Protein AF-A0A538CZI0-F1 (afdb_monomer)

Radius of gyration: 19.9 Å; Cα contacts (8 Å, |Δi|>4): 29; chains: 1; bounding box: 44×51×44 Å

pLDDT: mean 82.72, std 16.65, range [38.47, 98.0]

Solvent-accessible surface area (backbone atoms only — not comparable to full-atom values): 5847 Å² total; per-residue (Å²): 142,83,87,80,78,79,76,80,78,80,74,79,89,66,86,72,78,68,54,66,66,64,50,50,54,50,51,50,52,53,53,48,55,49,48,56,56,60,70,69,53,51,77,68,60,37,62,36,77,32,93,74,63,91,31,26,39,48,54,51,51,51,55,54,48,59,61,72,67,64,42,72,68,60,49,52,54,46,33,58,76,46,73,68,37,62,68,68,40,49,71,72,71,108

Sequence (94 aa):
MYRRRIGRRRGTGEGRVMDDTKTWELIHKERAAMADTLASLTSNQWAEPSLCGTWSVQVAAAHIVRGAEQTKARFMKRMAANGFRFNKMMDRDA

Secondary structure (DSSP, 8-state):
-------------------HHHHHHHHHHHHHHHHHHHHT--HHHHHSBPSSSS-BHHHHHHHHHHHHT--HHHHHHHHHHTTT-HHHHHHHH-

Structure (mmCIF, N/CA/C/O backbone):
data_AF-A0A538CZI0-F1
#
_entry.id   AF-A0A538CZI0-F1
#
loop_
_atom_site.group_PDB
_atom_site.id
_atom_site.type_symbol
_atom_site.label_atom_id
_atom_site.label_alt_id
_atom_site.label_comp_id
_atom_site.label_asym_id
_atom_site.label_entity_id
_atom_site.label_seq_id
_atom_site.pdbx_PDB_ins_code
_atom_site.Cartn_x
_at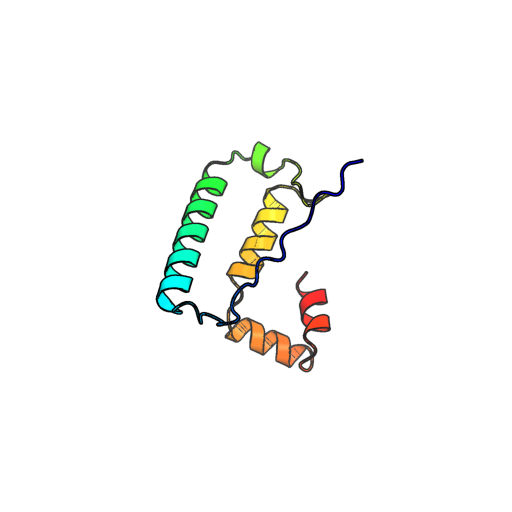om_site.Cartn_y
_atom_site.Cartn_z
_atom_site.occupancy
_atom_site.B_iso_or_equiv
_atom_site.auth_seq_id
_atom_site.auth_comp_id
_atom_site.auth_asym_id
_atom_site.auth_atom_id
_atom_site.pdbx_PDB_model_num
ATOM 1 N N . MET A 1 1 ? -30.898 29.683 -26.076 1.00 48.50 1 MET A N 1
ATOM 2 C CA . MET A 1 1 ? -29.564 29.921 -26.673 1.00 48.50 1 MET A CA 1
ATOM 3 C C . MET A 1 1 ? -28.482 29.737 -25.611 1.00 48.50 1 MET A C 1
ATOM 5 O O . MET A 1 1 ? -28.323 30.625 -24.793 1.00 48.50 1 MET A O 1
ATOM 9 N N . TYR A 1 2 ? -27.752 28.614 -25.591 1.00 38.47 2 TYR A N 1
ATOM 10 C CA . TYR A 1 2 ? -26.424 28.552 -24.952 1.00 38.47 2 TYR A CA 1
ATOM 11 C C . TYR A 1 2 ? -25.631 27.342 -25.481 1.00 38.47 2 TYR A C 1
ATOM 13 O O . TYR A 1 2 ? -25.580 26.277 -24.871 1.00 38.47 2 TYR A O 1
ATOM 21 N N . ARG A 1 3 ? -25.036 27.476 -26.674 1.00 47.25 3 ARG A N 1
ATOM 22 C CA . ARG A 1 3 ? -24.060 26.502 -27.194 1.00 47.25 3 ARG A CA 1
ATOM 23 C C . ARG A 1 3 ? -22.709 26.795 -26.542 1.00 47.25 3 ARG A C 1
ATOM 25 O O . ARG A 1 3 ? -21.976 27.669 -26.996 1.00 47.25 3 ARG A O 1
ATOM 32 N N . ARG A 1 4 ? -22.374 26.065 -25.477 1.00 51.56 4 ARG A N 1
ATOM 33 C CA . ARG A 1 4 ? -21.038 26.104 -24.871 1.00 51.56 4 ARG A CA 1
ATOM 34 C C . ARG A 1 4 ? -20.085 25.312 -25.779 1.00 51.56 4 ARG A C 1
ATOM 36 O O . ARG A 1 4 ? -20.159 24.092 -25.870 1.00 51.56 4 ARG A O 1
ATOM 43 N N . ARG A 1 5 ? -19.248 26.032 -26.526 1.00 57.22 5 ARG A N 1
ATOM 44 C CA . ARG A 1 5 ? -18.235 25.491 -27.443 1.00 57.22 5 ARG A CA 1
ATOM 45 C C . ARG A 1 5 ? -17.150 24.790 -26.619 1.00 57.22 5 ARG A C 1
ATOM 47 O O . ARG A 1 5 ? -16.340 25.458 -25.986 1.00 57.22 5 ARG A O 1
ATOM 54 N N . ILE A 1 6 ? -17.146 23.456 -26.606 1.00 59.72 6 ILE A N 1
ATOM 55 C CA . ILE A 1 6 ? -16.060 22.662 -26.017 1.00 59.72 6 ILE A CA 1
ATOM 56 C C . ILE A 1 6 ? -14.815 22.888 -26.880 1.00 59.72 6 ILE A C 1
ATOM 58 O O . ILE A 1 6 ? -14.716 22.400 -28.006 1.00 59.72 6 ILE A O 1
ATOM 62 N N . GLY A 1 7 ? -13.884 23.692 -26.368 1.00 43.88 7 GLY A N 1
ATOM 63 C CA . GLY A 1 7 ? -12.565 23.878 -26.955 1.00 43.88 7 GLY A CA 1
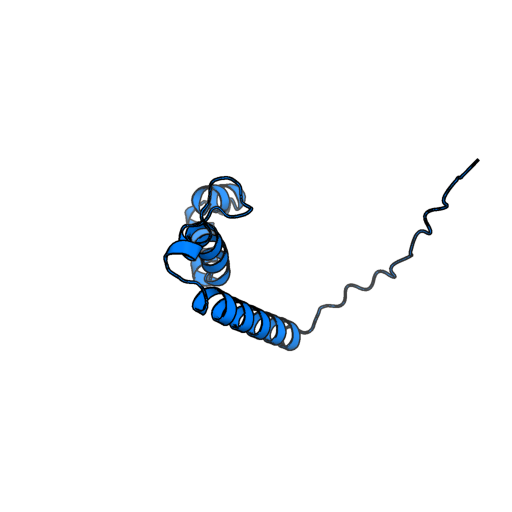ATOM 64 C C . GLY A 1 7 ? -11.803 22.559 -26.910 1.00 43.88 7 GLY A C 1
ATOM 65 O O . GLY A 1 7 ? -11.393 22.100 -25.847 1.00 43.88 7 GLY A O 1
ATOM 66 N N . ARG A 1 8 ? -11.623 21.946 -28.080 1.00 56.53 8 ARG A N 1
ATOM 67 C CA . ARG A 1 8 ? -10.743 20.798 -28.298 1.00 56.53 8 ARG A CA 1
ATOM 68 C C . ARG A 1 8 ? -9.312 21.234 -27.969 1.00 56.53 8 ARG A C 1
ATOM 70 O O . ARG A 1 8 ? -8.651 21.840 -28.811 1.00 56.53 8 ARG A O 1
ATOM 77 N N . ARG A 1 9 ? -8.829 20.957 -26.751 1.00 57.56 9 ARG A N 1
ATOM 78 C CA . ARG A 1 9 ? -7.391 21.033 -26.462 1.00 57.56 9 ARG A CA 1
ATOM 79 C C . ARG A 1 9 ? -6.705 20.005 -27.357 1.00 57.56 9 ARG A C 1
ATOM 81 O O . ARG A 1 9 ? -6.871 18.804 -27.166 1.00 57.56 9 ARG A O 1
ATOM 88 N N . ARG A 1 10 ? -5.966 20.483 -28.358 1.00 50.75 10 ARG A N 1
ATOM 89 C CA . ARG A 1 10 ? -4.954 19.680 -29.043 1.00 50.75 10 ARG A CA 1
ATOM 90 C C . ARG A 1 10 ? -3.840 19.432 -28.028 1.00 50.75 10 ARG A C 1
ATOM 92 O O . ARG A 1 10 ? -2.991 20.291 -27.834 1.00 50.75 10 ARG A O 1
ATOM 99 N N . GLY A 1 11 ? -3.898 18.295 -27.339 1.00 45.41 11 GLY A N 1
ATOM 100 C CA . GLY A 1 11 ? -2.719 17.733 -26.696 1.00 45.41 11 GLY A CA 1
ATOM 101 C C . GLY A 1 11 ? -1.789 17.279 -27.809 1.00 45.41 11 GLY A C 1
ATOM 102 O O . GLY A 1 11 ? -2.140 16.384 -28.575 1.00 45.41 11 GLY A O 1
ATOM 103 N N . THR A 1 12 ? -0.665 17.968 -27.963 1.00 49.00 12 THR A N 1
ATOM 104 C CA . THR A 1 12 ? 0.440 17.526 -28.807 1.00 49.00 12 THR A CA 1
ATOM 105 C C . THR A 1 12 ? 0.861 16.144 -28.328 1.00 49.00 12 THR A C 1
ATOM 107 O O . THR A 1 12 ? 1.231 15.963 -27.169 1.00 49.00 12 THR A O 1
ATOM 110 N N . GLY A 1 13 ? 0.699 15.159 -29.210 1.00 48.91 13 GLY A N 1
ATOM 111 C CA . GLY A 1 13 ? 1.142 13.797 -28.991 1.00 48.91 13 GLY A CA 1
ATOM 112 C C . GLY A 1 13 ? 2.659 13.763 -28.973 1.00 48.91 13 GLY A C 1
ATOM 113 O O . GLY A 1 13 ? 3.290 13.720 -30.019 1.00 48.91 13 GLY A O 1
ATOM 114 N N . GLU A 1 14 ? 3.220 13.781 -27.775 1.00 45.78 14 GLU A N 1
ATOM 115 C CA . GLU A 1 14 ? 4.586 13.361 -27.522 1.00 45.78 14 GLU A CA 1
ATOM 116 C C . GLU A 1 14 ? 4.526 12.581 -26.215 1.00 45.78 14 GLU A C 1
ATOM 118 O O . GLU A 1 14 ? 4.370 13.140 -25.127 1.00 45.78 14 GLU A O 1
ATOM 123 N N . GLY A 1 15 ? 4.480 11.255 -26.346 1.00 48.88 15 GLY A N 1
ATOM 124 C CA . GLY A 1 15 ? 4.497 10.342 -25.216 1.00 48.88 15 GLY A CA 1
ATOM 125 C C . GLY A 1 15 ? 5.803 10.535 -24.468 1.00 48.88 15 GLY A C 1
ATOM 126 O O . GLY A 1 15 ? 6.815 9.936 -24.816 1.00 48.88 15 GLY A O 1
ATOM 127 N N . ARG A 1 16 ? 5.785 11.403 -23.455 1.00 59.59 16 ARG A N 1
ATOM 128 C CA . ARG A 1 16 ? 6.876 11.541 -22.503 1.00 59.59 16 ARG A CA 1
ATOM 129 C C . ARG A 1 16 ? 7.012 10.193 -21.815 1.00 59.59 16 ARG A C 1
ATOM 131 O O . ARG A 1 16 ? 6.219 9.873 -20.934 1.00 59.59 16 ARG A O 1
ATOM 138 N N . VAL A 1 17 ? 8.009 9.413 -22.220 1.00 63.06 17 VAL A N 1
ATOM 139 C CA . VAL A 1 17 ? 8.559 8.373 -21.355 1.00 63.06 17 VAL A CA 1
ATOM 140 C C . VAL A 1 17 ? 9.005 9.123 -20.103 1.00 63.06 17 VAL A C 1
ATOM 142 O O . VAL A 1 17 ? 9.958 9.903 -20.124 1.00 63.06 17 VAL A O 1
ATOM 145 N N . MET A 1 18 ? 8.184 9.051 -19.058 1.00 61.59 18 MET A N 1
ATOM 146 C CA . MET A 1 18 ? 8.522 9.588 -17.752 1.00 61.59 18 MET A CA 1
ATOM 147 C C . MET A 1 18 ? 9.763 8.819 -17.306 1.00 61.59 18 MET A C 1
ATOM 149 O O . MET A 1 18 ? 9.759 7.596 -17.357 1.00 61.59 18 MET A O 1
ATOM 153 N N . ASP A 1 19 ? 10.831 9.536 -16.958 1.00 84.50 19 ASP A N 1
ATOM 154 C CA . ASP A 1 19 ? 12.074 8.925 -16.482 1.00 84.50 19 ASP A CA 1
ATOM 155 C C . ASP A 1 19 ? 11.763 7.887 -15.394 1.00 84.50 19 ASP A C 1
ATOM 157 O O . ASP A 1 19 ? 11.047 8.193 -14.432 1.00 84.50 19 ASP A O 1
ATOM 161 N N . ASP A 1 20 ? 12.256 6.661 -15.577 1.00 86.12 20 ASP A N 1
ATOM 162 C CA . ASP A 1 20 ? 11.951 5.532 -14.697 1.00 86.12 20 ASP A CA 1
ATOM 163 C C . ASP A 1 20 ? 12.329 5.873 -13.250 1.00 86.12 20 ASP A C 1
ATOM 165 O O . ASP A 1 20 ? 11.548 5.608 -12.338 1.00 86.12 20 ASP A O 1
ATOM 169 N N . THR A 1 21 ? 13.467 6.547 -13.040 1.00 92.31 21 THR A N 1
ATOM 170 C CA . THR A 1 21 ? 13.925 6.970 -11.706 1.00 92.31 21 THR A CA 1
ATOM 171 C C . THR A 1 21 ? 12.920 7.915 -11.054 1.00 92.31 21 THR A C 1
ATOM 173 O O . THR A 1 21 ? 12.401 7.607 -9.983 1.00 92.31 21 THR A O 1
ATOM 176 N N . LYS A 1 22 ? 12.549 9.012 -11.729 1.00 92.62 22 LYS A N 1
ATOM 177 C CA . LYS A 1 22 ? 11.520 9.948 -11.237 1.00 92.62 22 LYS A CA 1
ATOM 178 C C . LYS A 1 22 ? 10.167 9.281 -10.998 1.00 92.62 22 LYS A C 1
ATOM 180 O O . LYS A 1 22 ? 9.457 9.637 -10.060 1.00 92.62 22 LYS A O 1
ATOM 185 N N . THR A 1 23 ? 9.790 8.321 -11.838 1.00 93.00 23 THR A N 1
ATOM 186 C CA . THR A 1 23 ? 8.542 7.564 -11.671 1.00 93.00 23 THR A CA 1
ATOM 187 C C . THR A 1 23 ? 8.581 6.732 -10.394 1.00 93.00 23 THR A C 1
ATOM 189 O O . THR A 1 23 ? 7.639 6.768 -9.604 1.00 93.00 23 THR A O 1
ATOM 192 N N . TRP A 1 24 ? 9.678 6.015 -10.156 1.00 92.88 24 TRP A N 1
ATOM 193 C CA . TRP A 1 24 ? 9.854 5.209 -8.952 1.00 92.88 24 TRP A CA 1
ATOM 194 C C . TRP A 1 24 ? 9.980 6.057 -7.683 1.00 92.88 24 TRP A C 1
ATOM 196 O O . TRP A 1 24 ? 9.392 5.692 -6.667 1.00 92.88 24 TRP A O 1
ATOM 206 N N . GLU A 1 25 ? 10.644 7.212 -7.736 1.00 95.56 25 GLU A N 1
ATOM 207 C CA . GLU A 1 25 ? 10.671 8.183 -6.632 1.00 95.56 25 GLU A CA 1
ATOM 208 C C . GLU A 1 25 ? 9.256 8.626 -6.233 1.00 95.56 25 GLU A C 1
ATOM 210 O O . GLU A 1 25 ? 8.904 8.599 -5.051 1.00 95.56 25 GLU A O 1
ATOM 215 N N . LEU A 1 26 ? 8.415 8.970 -7.216 1.00 95.31 26 LEU A N 1
ATOM 216 C CA . LEU A 1 26 ? 7.014 9.320 -6.974 1.00 95.31 26 LEU A CA 1
ATOM 217 C C . LEU A 1 26 ? 6.233 8.143 -6.382 1.00 95.31 26 LEU A C 1
ATOM 219 O O . LEU A 1 26 ? 5.528 8.317 -5.392 1.00 95.31 26 LEU A O 1
ATOM 223 N N . ILE A 1 27 ? 6.392 6.934 -6.931 1.00 93.00 27 ILE A N 1
ATOM 224 C CA . ILE A 1 27 ? 5.740 5.727 -6.402 1.00 93.00 27 ILE A CA 1
ATOM 225 C C . ILE A 1 27 ? 6.121 5.496 -4.934 1.00 93.00 27 ILE A C 1
ATOM 227 O O . ILE A 1 27 ? 5.251 5.188 -4.121 1.00 93.00 27 ILE A O 1
ATOM 231 N N . HIS A 1 28 ? 7.398 5.638 -4.574 1.00 94.38 28 HIS A N 1
ATOM 232 C CA . HIS A 1 28 ? 7.851 5.465 -3.195 1.00 94.38 28 HIS A CA 1
ATOM 233 C C . HIS A 1 28 ? 7.274 6.525 -2.261 1.00 94.38 28 HIS A C 1
ATOM 235 O O . HIS A 1 28 ? 6.795 6.177 -1.181 1.00 94.38 28 HIS A O 1
ATOM 241 N N . LYS A 1 29 ? 7.257 7.788 -2.696 1.00 97.00 29 LYS A N 1
ATOM 242 C CA . LYS A 1 29 ? 6.667 8.888 -1.933 1.00 97.00 29 LYS A CA 1
ATOM 243 C C . LYS A 1 29 ? 5.185 8.643 -1.637 1.00 97.00 29 LYS A C 1
ATOM 245 O O . LYS A 1 29 ? 4.774 8.735 -0.484 1.00 97.00 29 LYS A O 1
ATOM 250 N N . GLU A 1 30 ? 4.396 8.292 -2.650 1.00 96.12 30 GLU A N 1
ATOM 251 C CA . GLU A 1 30 ? 2.957 8.054 -2.476 1.00 96.12 30 GLU A CA 1
ATOM 252 C C . GLU A 1 30 ? 2.680 6.796 -1.636 1.00 96.12 30 GLU A C 1
ATOM 254 O O . GLU A 1 30 ? 1.772 6.787 -0.807 1.00 96.12 30 GLU A O 1
ATOM 259 N N . ARG A 1 31 ? 3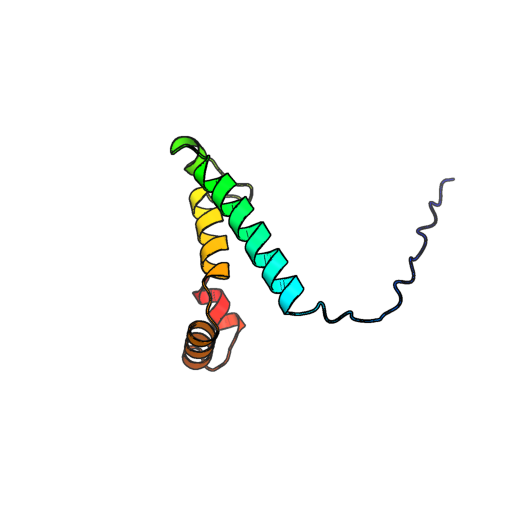.497 5.739 -1.775 1.00 95.19 31 ARG A N 1
ATOM 260 C CA . ARG A 1 31 ? 3.398 4.544 -0.919 1.00 95.19 31 ARG A CA 1
ATOM 261 C C . ARG A 1 31 ? 3.679 4.862 0.551 1.00 95.19 31 ARG A C 1
ATOM 263 O O . ARG A 1 31 ? 2.981 4.325 1.406 1.00 95.19 31 ARG A O 1
ATOM 270 N N . ALA A 1 32 ? 4.659 5.719 0.838 1.00 96.62 32 ALA A N 1
ATOM 271 C CA . ALA A 1 32 ? 4.954 6.157 2.201 1.00 96.62 32 ALA A CA 1
ATOM 272 C C . ALA A 1 32 ? 3.794 6.977 2.786 1.00 96.62 32 ALA A C 1
ATOM 274 O O . ALA A 1 32 ? 3.284 6.631 3.845 1.00 96.62 32 ALA A O 1
ATOM 275 N N . ALA A 1 33 ? 3.289 7.970 2.046 1.00 97.12 33 ALA A N 1
ATOM 276 C CA . ALA A 1 33 ? 2.146 8.775 2.483 1.00 97.12 33 ALA A CA 1
ATOM 277 C C . ALA A 1 33 ? 0.880 7.928 2.731 1.00 97.12 33 ALA A C 1
ATOM 279 O O . ALA A 1 33 ? 0.133 8.158 3.687 1.00 97.12 33 ALA A O 1
ATOM 280 N N . MET A 1 34 ? 0.645 6.912 1.895 1.00 95.19 34 MET A N 1
ATOM 281 C CA . MET A 1 34 ? -0.439 5.952 2.099 1.00 95.19 34 MET A CA 1
ATOM 282 C C . MET A 1 34 ? -0.220 5.111 3.363 1.00 95.19 34 MET A C 1
ATOM 284 O O . MET A 1 34 ? -1.166 4.914 4.123 1.00 95.19 34 MET A O 1
ATOM 288 N N . ALA A 1 35 ? 1.003 4.633 3.609 1.00 96.00 35 ALA A N 1
ATOM 289 C CA . ALA A 1 35 ? 1.325 3.873 4.814 1.00 96.00 35 ALA A CA 1
ATOM 290 C C . ALA A 1 35 ? 1.110 4.708 6.085 1.00 96.00 35 ALA A C 1
ATOM 292 O O . ALA A 1 35 ? 0.464 4.222 7.010 1.00 96.00 35 ALA A O 1
ATOM 293 N N . ASP A 1 36 ? 1.550 5.968 6.093 1.00 98.00 36 ASP A N 1
ATOM 294 C CA . ASP A 1 36 ? 1.337 6.896 7.211 1.00 98.00 36 ASP A CA 1
ATOM 295 C C . ASP A 1 36 ? -0.159 7.125 7.473 1.00 98.00 36 ASP A C 1
ATOM 297 O O . ASP A 1 36 ? -0.621 7.088 8.615 1.00 98.00 36 ASP A O 1
ATOM 301 N N . THR A 1 37 ? -0.945 7.285 6.403 1.00 96.19 37 THR A N 1
ATOM 302 C CA . THR A 1 37 ? -2.404 7.434 6.501 1.00 96.19 37 THR A CA 1
ATOM 303 C C . THR A 1 37 ? -3.045 6.197 7.127 1.00 96.19 37 THR A C 1
ATOM 305 O O . THR A 1 37 ? -3.816 6.317 8.078 1.00 96.19 37 THR A O 1
ATOM 308 N N . LEU A 1 38 ? -2.714 5.002 6.632 1.00 95.69 38 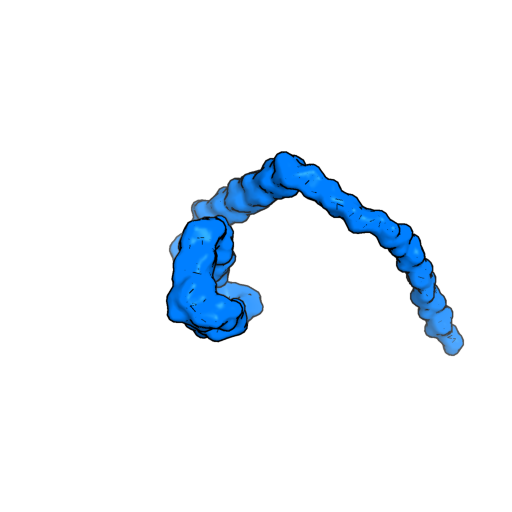LEU A N 1
ATOM 309 C CA . LEU A 1 38 ? -3.280 3.746 7.128 1.00 95.69 38 LEU A CA 1
ATOM 310 C C . LEU A 1 38 ? -2.844 3.447 8.571 1.00 95.69 38 LEU A C 1
ATOM 312 O O . LEU A 1 38 ? -3.648 2.964 9.365 1.00 95.69 38 LEU A O 1
ATOM 316 N N . ALA A 1 39 ? -1.601 3.775 8.933 1.00 96.81 39 ALA A N 1
ATOM 317 C CA . ALA A 1 39 ? -1.077 3.611 10.288 1.00 96.81 39 ALA A CA 1
ATOM 318 C C . ALA A 1 39 ? -1.792 4.498 11.323 1.00 96.81 39 ALA A C 1
ATOM 320 O O . ALA A 1 39 ? -1.822 4.157 12.503 1.00 96.81 39 ALA A O 1
ATOM 321 N N . SER A 1 40 ? -2.389 5.615 10.891 1.00 97.50 40 SER A N 1
ATOM 322 C CA . SER A 1 40 ? -3.144 6.522 11.765 1.00 97.50 40 SER A CA 1
ATOM 323 C C . SER A 1 40 ? -4.554 6.026 12.119 1.00 97.50 40 SER A C 1
ATOM 325 O O . SER A 1 40 ? -5.196 6.578 13.014 1.00 97.50 40 SER A O 1
ATOM 327 N N . LEU A 1 41 ? -5.049 4.990 11.431 1.00 97.69 41 LEU A N 1
ATOM 328 C CA . LEU A 1 41 ? -6.403 4.479 11.616 1.00 97.69 41 LEU A CA 1
ATOM 329 C C . LEU A 1 41 ? -6.511 3.58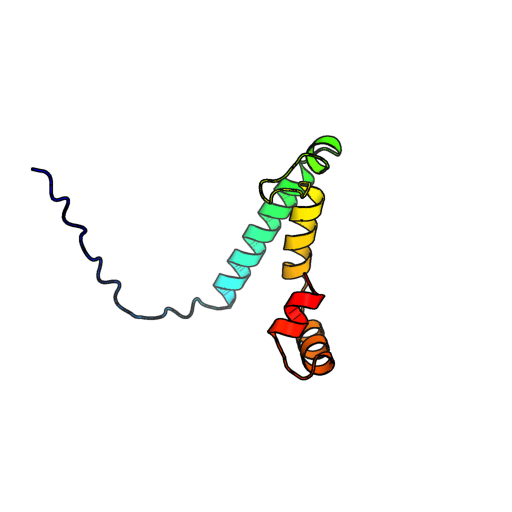7 12.856 1.00 97.69 41 LEU A C 1
ATOM 331 O O . LEU A 1 41 ? -5.710 2.681 13.085 1.00 97.69 41 LEU A O 1
ATOM 335 N N . THR A 1 42 ? -7.577 3.797 13.622 1.00 97.62 42 THR A N 1
ATOM 336 C CA . THR A 1 42 ? -7.965 2.927 14.739 1.00 97.62 42 THR A CA 1
ATOM 337 C C . THR A 1 42 ? -8.582 1.616 14.246 1.00 97.62 42 THR A C 1
ATOM 339 O O . THR A 1 42 ? -9.101 1.540 13.131 1.00 97.62 42 THR A O 1
ATOM 342 N N . SER A 1 43 ? -8.619 0.585 15.097 1.00 95.44 43 SER A N 1
ATOM 343 C CA . SER A 1 43 ? -9.231 -0.712 14.762 1.00 95.44 43 SER A CA 1
ATOM 344 C C . SER A 1 43 ? -10.688 -0.602 14.299 1.00 95.44 43 SER A C 1
ATOM 346 O O . SER A 1 43 ? -11.099 -1.331 13.402 1.00 95.44 43 SER A O 1
ATOM 348 N N . ASN A 1 44 ? -11.462 0.329 14.867 1.00 96.81 44 ASN A N 1
ATOM 349 C CA . ASN A 1 44 ? -12.849 0.548 14.449 1.00 96.81 44 ASN A CA 1
ATOM 350 C C . ASN A 1 44 ? -12.913 1.160 1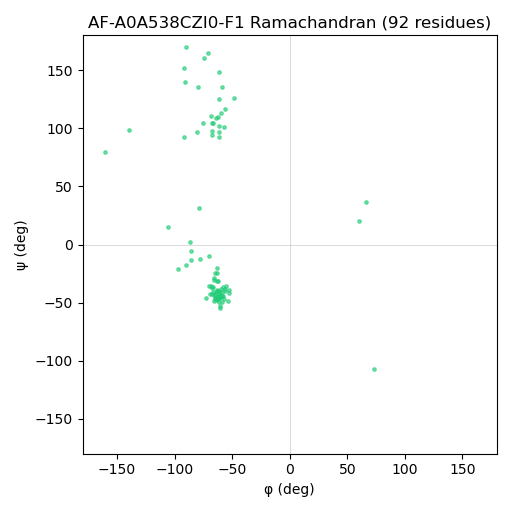3.043 1.00 96.81 44 ASN A C 1
ATOM 352 O O . ASN A 1 44 ? -13.684 0.696 12.213 1.00 96.81 44 ASN A O 1
ATOM 356 N N . GLN A 1 45 ? -12.051 2.135 12.738 1.00 97.06 45 GLN A N 1
ATOM 357 C CA . GLN A 1 45 ? -11.978 2.748 11.405 1.00 97.06 45 GLN A CA 1
ATOM 358 C C . GLN A 1 45 ? -11.505 1.763 10.330 1.00 97.06 45 GLN A C 1
ATOM 360 O O . GLN A 1 45 ? -11.932 1.852 9.184 1.00 97.06 45 GLN A O 1
ATOM 365 N N . TRP A 1 46 ? -10.665 0.792 10.691 1.00 97.25 46 TRP A N 1
ATOM 366 C CA . TRP A 1 46 ? -10.288 -0.303 9.795 1.00 97.25 46 TRP A CA 1
ATOM 367 C C . TRP A 1 46 ? -11.477 -1.195 9.399 1.00 97.25 46 TRP A C 1
ATOM 369 O O . TRP A 1 46 ? -11.495 -1.734 8.286 1.00 97.25 46 TRP A O 1
ATOM 379 N N . ALA A 1 47 ? -12.464 -1.340 10.287 1.00 96.44 47 ALA A N 1
ATOM 380 C CA . ALA A 1 47 ? -13.661 -2.145 10.065 1.00 96.44 47 ALA A CA 1
ATOM 381 C C . ALA A 1 47 ? -14.787 -1.395 9.326 1.00 96.44 47 ALA A C 1
ATOM 383 O O . ALA A 1 47 ? -15.715 -2.045 8.844 1.00 96.44 47 ALA A O 1
ATOM 384 N N . GLU A 1 48 ? -14.701 -0.066 9.197 1.00 96.75 48 GLU A N 1
ATOM 385 C CA . GLU A 1 48 ? -15.716 0.742 8.511 1.00 96.75 48 GLU A CA 1
ATOM 386 C C . GLU A 1 48 ? -15.862 0.363 7.026 1.00 96.75 48 GLU A C 1
ATOM 388 O O . GLU A 1 48 ? -14.875 -0.020 6.381 1.00 96.75 48 GLU A O 1
ATOM 393 N N . PRO A 1 49 ? -17.070 0.489 6.444 1.00 96.44 49 PRO A N 1
ATOM 394 C CA . PRO A 1 49 ? -17.285 0.301 5.015 1.00 96.44 49 PRO A CA 1
ATOM 395 C C . PRO A 1 49 ? -16.449 1.271 4.170 1.00 96.44 49 PRO A C 1
ATOM 397 O O . PRO A 1 49 ? -16.378 2.472 4.429 1.00 96.44 49 PRO A O 1
ATOM 400 N N . SER A 1 50 ? -15.836 0.747 3.114 1.00 94.06 50 SER A N 1
ATOM 401 C CA . SER A 1 50 ? -15.121 1.525 2.103 1.00 94.06 50 SER A CA 1
ATOM 402 C C . SER A 1 50 ? -16.049 1.940 0.957 1.00 94.06 50 SER A C 1
ATOM 404 O O . SER A 1 50 ? -17.157 1.432 0.795 1.00 94.06 50 SER A O 1
ATOM 406 N N . LEU A 1 51 ? -15.557 2.820 0.082 1.00 91.12 51 LEU A N 1
ATOM 407 C CA . LEU A 1 51 ? -16.259 3.192 -1.152 1.00 91.12 51 LEU A CA 1
ATOM 408 C C . LEU A 1 51 ? -16.303 2.058 -2.193 1.00 91.12 51 LEU A C 1
ATOM 410 O O . LEU A 1 51 ? -17.029 2.164 -3.179 1.00 91.12 51 LEU A O 1
ATOM 414 N N . CYS A 1 52 ? -15.568 0.960 -1.986 1.00 87.56 52 CYS A N 1
ATOM 415 C CA . CYS A 1 52 ? -15.549 -0.210 -2.868 1.00 87.56 52 CYS A CA 1
ATOM 416 C C . CYS A 1 52 ? -16.769 -1.132 -2.664 1.00 87.56 52 CYS A C 1
ATOM 418 O O . CYS A 1 52 ? -16.680 -2.346 -2.835 1.00 87.56 52 CYS A O 1
ATOM 420 N N . GLY A 1 53 ? -17.919 -0.568 -2.295 1.00 83.75 53 GLY A N 1
ATOM 421 C CA . GLY A 1 53 ? -19.147 -1.314 -2.046 1.00 83.75 53 GLY A CA 1
ATOM 422 C C . GLY A 1 53 ? -19.087 -2.092 -0.733 1.00 83.75 53 GLY A C 1
ATOM 423 O O . GLY A 1 53 ? -19.198 -1.509 0.338 1.00 83.75 53 GLY A O 1
ATOM 424 N N . THR A 1 54 ? -18.951 -3.417 -0.808 1.00 88.94 54 THR A N 1
ATOM 425 C CA . THR A 1 54 ? -19.098 -4.327 0.345 1.00 88.94 54 THR A CA 1
ATOM 426 C C . THR A 1 54 ? -17.819 -4.534 1.157 1.00 88.94 54 THR A C 1
ATOM 428 O O . THR A 1 54 ? -17.796 -5.354 2.073 1.00 88.94 54 THR A O 1
ATOM 431 N N . TRP A 1 55 ? -16.726 -3.863 0.803 1.00 96.56 55 TRP A N 1
ATOM 432 C CA . TRP A 1 55 ? -15.432 -4.053 1.454 1.00 96.56 55 TRP A CA 1
ATOM 433 C C . TRP A 1 55 ? -15.259 -3.097 2.621 1.00 96.56 55 TRP A C 1
ATOM 435 O O . TRP A 1 55 ? -15.572 -1.918 2.480 1.00 96.56 55 TRP A O 1
ATOM 445 N N . SER A 1 56 ? -14.687 -3.567 3.730 1.00 97.00 56 SER A N 1
ATOM 446 C CA . SER A 1 56 ? -14.168 -2.663 4.757 1.00 97.00 56 SER A CA 1
ATOM 447 C C . SER A 1 56 ? -12.903 -1.948 4.271 1.00 97.00 56 SER A C 1
ATOM 449 O O . SER A 1 56 ? -12.265 -2.377 3.299 1.00 97.00 56 SER A O 1
ATOM 451 N N . VAL A 1 57 ? -12.500 -0.884 4.969 1.00 96.50 57 VAL A N 1
ATOM 452 C CA . VAL A 1 57 ? -11.221 -0.192 4.725 1.00 96.50 57 VAL A CA 1
ATOM 453 C C . VAL A 1 57 ? -10.047 -1.179 4.743 1.00 96.50 57 VAL A C 1
ATOM 455 O O . VAL A 1 57 ? -9.170 -1.105 3.881 1.00 96.50 57 VAL A O 1
ATOM 458 N N . GLN A 1 58 ? -10.060 -2.162 5.648 1.00 95.81 58 GLN A N 1
ATOM 459 C CA . GLN A 1 58 ? -9.030 -3.202 5.721 1.00 95.81 58 GLN A CA 1
ATOM 460 C C . GLN A 1 58 ? -8.940 -4.061 4.456 1.00 95.81 58 GLN A C 1
ATOM 462 O O . GLN A 1 58 ? -7.842 -4.289 3.947 1.00 95.81 58 GLN A O 1
ATOM 467 N N . VAL A 1 59 ? -10.078 -4.518 3.927 1.00 95.75 59 VAL A N 1
ATOM 468 C CA . VAL A 1 59 ? -10.109 -5.339 2.706 1.00 95.75 59 VAL A CA 1
ATOM 469 C C . VAL A 1 59 ? -9.656 -4.519 1.497 1.00 95.75 59 VAL A C 1
ATOM 471 O O . VAL A 1 59 ? -8.858 -5.001 0.692 1.00 95.75 59 VAL A O 1
ATOM 474 N N . ALA A 1 60 ? -10.090 -3.260 1.402 1.00 94.94 60 ALA A N 1
ATOM 475 C CA . ALA A 1 60 ? -9.674 -2.356 0.333 1.00 94.94 60 ALA A CA 1
ATOM 476 C C . ALA A 1 60 ? -8.160 -2.071 0.367 1.00 94.94 60 ALA A C 1
ATOM 478 O O . ALA A 1 60 ? -7.489 -2.170 -0.662 1.00 94.94 60 ALA A O 1
ATOM 479 N N . ALA A 1 61 ? -7.594 -1.792 1.544 1.00 94.81 61 ALA A N 1
ATOM 480 C CA . ALA A 1 61 ? -6.155 -1.592 1.698 1.00 94.81 61 ALA A CA 1
ATOM 481 C C . ALA A 1 61 ? -5.364 -2.860 1.343 1.00 94.81 61 ALA A C 1
ATOM 483 O O . ALA A 1 61 ? -4.392 -2.790 0.589 1.00 94.81 61 ALA A O 1
ATOM 484 N N . ALA A 1 62 ? -5.807 -4.030 1.818 1.00 91.81 62 ALA A N 1
ATOM 485 C CA . ALA A 1 62 ? -5.187 -5.307 1.474 1.00 91.81 62 ALA A CA 1
ATOM 486 C C . ALA A 1 62 ? -5.203 -5.556 -0.044 1.00 91.81 62 ALA A C 1
ATOM 488 O O . ALA A 1 62 ? -4.200 -5.997 -0.606 1.00 91.81 62 ALA A O 1
ATOM 489 N N . HIS A 1 63 ? -6.301 -5.224 -0.729 1.00 91.00 63 HIS A N 1
ATOM 490 C CA . HIS A 1 63 ? -6.399 -5.339 -2.183 1.00 91.00 63 HIS A CA 1
ATOM 491 C C . HIS A 1 63 ? -5.356 -4.470 -2.910 1.00 91.00 63 HIS A C 1
ATOM 493 O O . HIS A 1 63 ? -4.657 -4.961 -3.799 1.00 91.00 63 HIS A O 1
ATOM 499 N N . ILE A 1 64 ? -5.180 -3.212 -2.489 1.00 91.19 64 ILE A N 1
ATOM 500 C CA . ILE A 1 64 ? -4.175 -2.299 -3.062 1.00 91.19 64 ILE A CA 1
ATOM 501 C C . ILE A 1 64 ? -2.753 -2.826 -2.817 1.00 91.19 64 ILE A C 1
ATOM 503 O O . ILE A 1 64 ? -1.939 -2.895 -3.744 1.00 91.19 64 ILE A O 1
ATOM 507 N N . VAL A 1 65 ? -2.449 -3.242 -1.583 1.00 91.00 65 VAL A N 1
ATOM 508 C CA . VAL A 1 65 ? -1.115 -3.736 -1.203 1.00 91.00 65 VAL A CA 1
ATOM 509 C C . VAL A 1 65 ? -0.749 -5.005 -1.975 1.00 91.00 65 VAL A C 1
ATOM 511 O O . VAL A 1 65 ? 0.375 -5.118 -2.465 1.00 91.00 65 VAL A O 1
ATOM 514 N N . ARG A 1 66 ? -1.701 -5.922 -2.200 1.00 86.00 66 ARG A N 1
ATOM 515 C CA . ARG A 1 66 ? -1.469 -7.123 -3.025 1.00 86.00 66 ARG A CA 1
ATOM 516 C C . ARG A 1 66 ? -0.988 -6.784 -4.437 1.00 86.00 66 ARG A C 1
ATOM 518 O O . ARG A 1 66 ? -0.122 -7.488 -4.965 1.00 86.00 66 ARG A O 1
ATOM 525 N N . GLY A 1 67 ? -1.519 -5.715 -5.033 1.00 83.62 67 GLY A N 1
ATOM 526 C CA . GLY A 1 67 ? -1.042 -5.186 -6.312 1.00 83.62 67 GLY A CA 1
ATOM 527 C C . GLY A 1 67 ? 0.367 -4.596 -6.207 1.00 83.62 67 GLY A C 1
ATOM 528 O O . GLY A 1 67 ? 1.219 -4.874 -7.048 1.00 83.62 67 GLY A O 1
ATOM 529 N N . ALA A 1 68 ? 0.648 -3.840 -5.143 1.00 84.12 68 ALA A N 1
ATOM 530 C CA . ALA A 1 68 ? 1.950 -3.213 -4.914 1.00 84.12 68 ALA A CA 1
ATOM 531 C C . ALA A 1 68 ? 3.098 -4.212 -4.663 1.00 84.12 68 ALA A C 1
ATOM 533 O O . ALA A 1 68 ? 4.247 -3.904 -4.998 1.00 84.12 68 ALA A O 1
ATOM 534 N N . GLU A 1 69 ? 2.792 -5.384 -4.100 1.00 84.38 69 GLU A N 1
ATOM 535 C CA . GLU A 1 69 ? 3.738 -6.474 -3.831 1.00 84.38 69 GLU A CA 1
ATOM 536 C C . GLU A 1 69 ? 3.958 -7.426 -5.018 1.00 84.38 69 GLU A C 1
ATOM 538 O O . GLU A 1 69 ? 4.774 -8.350 -4.930 1.00 84.38 69 GLU A O 1
ATOM 543 N N . GLN A 1 70 ? 3.221 -7.281 -6.124 1.00 81.50 70 GLN A N 1
ATOM 544 C CA . GLN A 1 70 ? 3.465 -8.094 -7.317 1.00 81.50 70 GLN A CA 1
ATOM 545 C C . GLN A 1 70 ? 4.892 -7.861 -7.828 1.00 81.50 70 GLN A C 1
ATOM 547 O O . GLN A 1 70 ? 5.241 -6.793 -8.323 1.00 81.50 70 GLN A O 1
ATOM 552 N N . THR A 1 71 ? 5.728 -8.893 -7.734 1.00 80.69 71 THR A N 1
ATOM 553 C CA . THR A 1 71 ? 7.069 -8.884 -8.318 1.00 80.69 71 THR A CA 1
ATOM 554 C C . THR A 1 71 ? 7.034 -9.451 -9.731 1.00 80.69 71 THR A C 1
ATOM 556 O O . THR A 1 71 ? 6.236 -10.342 -10.033 1.00 80.69 71 THR A O 1
ATOM 559 N N . LYS A 1 72 ? 7.960 -9.008 -10.592 1.00 78.25 72 LYS A N 1
ATOM 560 C CA . LYS A 1 72 ? 8.108 -9.536 -11.962 1.00 78.25 72 LYS A CA 1
ATOM 561 C C . LYS A 1 72 ? 8.240 -11.065 -11.973 1.00 78.25 72 LYS A C 1
ATOM 563 O O . LYS A 1 72 ? 7.602 -11.733 -12.776 1.00 78.25 72 LYS A O 1
ATOM 568 N N . ALA A 1 73 ? 9.006 -11.633 -11.040 1.00 81.50 73 ALA A N 1
ATOM 569 C CA . ALA A 1 73 ? 9.179 -13.080 -10.928 1.00 81.50 73 ALA A CA 1
ATOM 570 C C . ALA A 1 73 ? 7.870 -13.807 -10.564 1.00 81.50 73 ALA A C 1
ATOM 572 O O . ALA A 1 73 ? 7.521 -14.808 -11.192 1.00 81.50 73 ALA A O 1
ATOM 573 N N . ARG A 1 74 ? 7.117 -13.294 -9.578 1.00 82.81 74 ARG A N 1
ATOM 574 C CA . ARG A 1 74 ? 5.828 -13.873 -9.165 1.00 82.81 74 ARG A CA 1
ATOM 575 C C . ARG A 1 74 ? 4.797 -13.783 -10.288 1.00 82.81 74 ARG A C 1
ATOM 577 O O . ARG A 1 74 ? 4.097 -14.761 -10.542 1.00 82.81 74 ARG A O 1
ATOM 584 N N . PHE A 1 75 ? 4.774 -12.656 -10.991 1.00 84.06 75 PHE A N 1
ATOM 585 C CA . PHE A 1 75 ? 3.946 -12.432 -12.167 1.00 84.06 75 PHE A CA 1
ATOM 586 C C . PHE A 1 75 ? 4.261 -13.424 -13.295 1.00 84.06 75 PHE A C 1
ATOM 588 O O . PHE A 1 75 ? 3.370 -14.141 -13.741 1.00 84.06 75 PHE A O 1
ATOM 595 N N . MET A 1 76 ? 5.531 -13.558 -13.695 1.00 87.06 76 MET A N 1
ATOM 596 C CA . MET A 1 76 ? 5.935 -14.495 -14.753 1.00 87.06 76 MET A CA 1
ATOM 597 C C . MET A 1 76 ? 5.625 -15.950 -14.386 1.00 87.06 76 MET A C 1
ATOM 599 O O . MET A 1 76 ? 5.124 -16.705 -15.220 1.00 87.06 76 MET A O 1
ATOM 603 N N . LYS A 1 77 ? 5.833 -16.337 -13.119 1.00 88.31 77 LYS A N 1
ATOM 604 C CA . LYS A 1 77 ? 5.444 -17.662 -12.615 1.00 88.31 77 LYS A CA 1
ATOM 605 C C . LYS A 1 77 ? 3.934 -17.895 -12.748 1.00 88.31 77 LYS A C 1
ATOM 607 O O . LYS A 1 77 ? 3.523 -18.966 -13.193 1.00 88.31 77 LYS A O 1
ATOM 612 N N . ARG A 1 78 ? 3.101 -16.911 -12.386 1.00 84.31 78 ARG A N 1
ATOM 613 C CA . ARG A 1 78 ? 1.633 -17.010 -12.504 1.00 84.31 78 ARG A CA 1
ATOM 614 C C . ARG A 1 78 ? 1.153 -16.992 -13.953 1.00 84.31 78 ARG A C 1
ATOM 616 O O . ARG A 1 78 ? 0.227 -17.731 -14.286 1.00 84.31 78 ARG A O 1
ATOM 623 N N . MET A 1 79 ? 1.812 -16.232 -14.818 1.00 88.81 79 MET A N 1
ATOM 624 C CA . MET A 1 79 ? 1.543 -16.210 -16.252 1.00 88.81 79 MET A CA 1
ATOM 625 C C . MET A 1 79 ? 1.827 -17.576 -16.890 1.00 88.81 79 MET A C 1
ATOM 627 O O . MET A 1 79 ? 0.957 -18.120 -17.572 1.00 88.81 79 MET A O 1
ATOM 631 N N . ALA A 1 80 ? 2.985 -18.177 -16.601 1.00 90.56 80 ALA A N 1
ATOM 632 C CA . ALA A 1 80 ? 3.335 -19.513 -17.081 1.00 90.56 80 ALA A CA 1
ATOM 633 C C . ALA A 1 80 ? 2.353 -20.583 -16.566 1.00 90.56 80 ALA A C 1
ATOM 635 O O . ALA A 1 80 ? 1.829 -21.370 -17.352 1.00 90.56 80 ALA A O 1
ATOM 636 N N . ALA A 1 81 ? 2.012 -20.558 -15.272 1.00 89.75 81 ALA A N 1
ATOM 637 C CA . ALA A 1 81 ? 1.069 -21.505 -14.664 1.00 89.75 81 ALA A CA 1
ATOM 638 C C . ALA A 1 81 ? -0.365 -21.422 -15.232 1.00 89.75 81 ALA A C 1
ATOM 640 O O . ALA A 1 81 ? -1.139 -22.369 -15.102 1.00 89.75 81 ALA A O 1
ATOM 641 N N . ASN A 1 82 ? -0.732 -20.305 -15.868 1.00 90.56 82 ASN A N 1
ATOM 642 C CA . ASN A 1 82 ? -2.032 -20.121 -16.518 1.00 90.56 82 ASN A CA 1
ATOM 643 C C . ASN A 1 82 ? -1.951 -20.181 -18.056 1.00 90.56 82 ASN A C 1
ATOM 645 O O . ASN A 1 82 ? -2.904 -19.788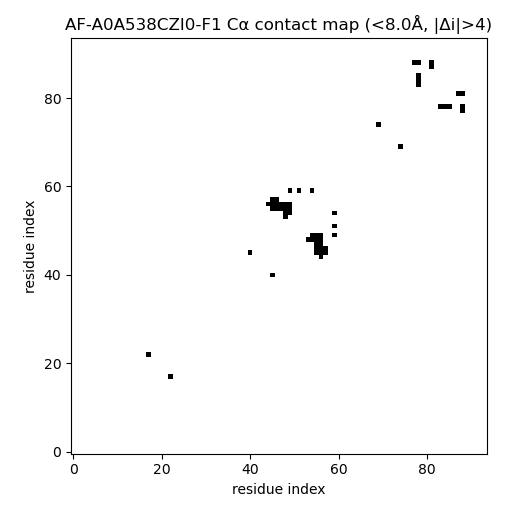 -18.734 1.00 90.56 82 ASN A O 1
ATOM 649 N N . GLY A 1 83 ? -0.845 -20.690 -18.615 1.00 89.81 83 GLY A N 1
ATOM 650 C CA . GLY A 1 83 ? -0.667 -20.872 -20.058 1.00 89.81 83 GLY A CA 1
ATOM 651 C C . GLY A 1 83 ? -0.610 -19.553 -20.828 1.00 89.81 83 GLY A C 1
ATOM 652 O O . GLY A 1 83 ? -1.179 -19.456 -21.909 1.00 89.81 83 GLY A O 1
ATOM 653 N N . PHE A 1 84 ? 0.0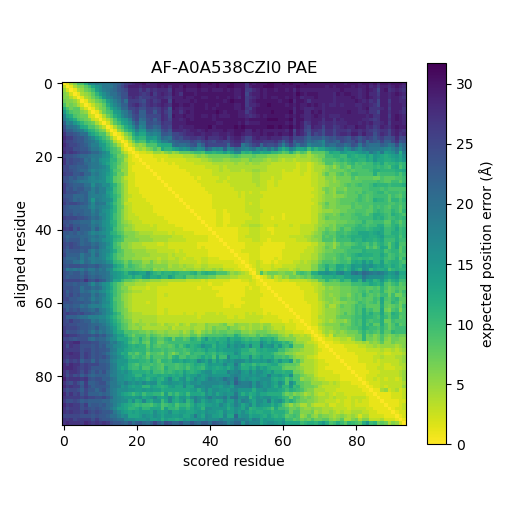01 -18.521 -20.237 1.00 88.69 84 PHE A N 1
ATOM 654 C CA . PHE A 1 84 ? 0.122 -17.170 -20.800 1.00 88.69 84 PHE A CA 1
ATOM 655 C C . PHE A 1 84 ? -1.219 -16.462 -21.075 1.00 88.69 84 PHE A C 1
ATOM 657 O O . PHE A 1 84 ? -1.283 -15.480 -21.811 1.00 88.69 84 PHE A O 1
ATOM 664 N N . ARG A 1 85 ? -2.306 -16.909 -20.432 1.00 89.44 85 ARG A N 1
ATOM 665 C CA . ARG A 1 85 ? -3.630 -16.273 -20.512 1.00 89.44 85 ARG A CA 1
ATOM 666 C C . ARG A 1 85 ? -3.797 -15.249 -19.386 1.00 89.44 85 ARG A C 1
ATOM 668 O O . ARG A 1 85 ? -4.244 -15.602 -18.298 1.00 89.44 85 ARG A O 1
ATOM 675 N N . PHE A 1 86 ? -3.460 -13.986 -19.658 1.00 80.75 86 PHE A N 1
ATOM 676 C CA . PHE A 1 86 ? -3.478 -12.891 -18.673 1.00 80.75 86 PHE A CA 1
ATOM 677 C C . PHE A 1 86 ? -4.828 -12.732 -17.954 1.00 80.75 86 PHE A C 1
ATOM 679 O O . PHE A 1 86 ? -4.853 -12.725 -16.729 1.00 80.75 86 PHE A O 1
ATOM 686 N N . ASN A 1 87 ? -5.951 -12.705 -18.683 1.00 83.88 87 ASN A N 1
ATOM 687 C CA . ASN A 1 87 ? -7.279 -12.562 -18.062 1.00 83.88 87 ASN A CA 1
ATOM 688 C C . ASN A 1 87 ? -7.575 -13.698 -17.069 1.00 83.88 87 ASN A C 1
ATOM 690 O O . ASN A 1 87 ? -7.957 -13.444 -15.937 1.00 83.88 87 ASN A O 1
ATOM 694 N N . LYS A 1 88 ? -7.264 -14.949 -17.439 1.00 86.31 88 LYS A N 1
ATOM 695 C CA . LYS A 1 88 ? -7.443 -16.123 -16.564 1.00 86.31 88 LYS A CA 1
ATOM 696 C C . LYS A 1 88 ? -6.591 -16.049 -15.290 1.00 86.31 88 LYS A C 1
ATOM 698 O O . LYS A 1 88 ? -6.966 -16.611 -14.265 1.00 86.31 88 LYS A O 1
ATOM 703 N N . MET A 1 89 ? -5.423 -15.416 -15.370 1.00 85.19 89 MET A N 1
ATOM 704 C CA . MET A 1 89 ? -4.574 -15.161 -14.209 1.00 85.19 89 MET A CA 1
ATOM 705 C C . MET A 1 89 ? -5.172 -14.055 -13.330 1.00 85.19 89 MET A C 1
ATOM 707 O O . MET A 1 89 ? -5.262 -14.252 -12.126 1.00 85.19 89 MET A O 1
ATOM 711 N N . MET A 1 90 ? -5.623 -12.940 -13.914 1.00 78.06 90 MET A N 1
ATOM 712 C CA . MET A 1 90 ? -6.238 -11.840 -13.161 1.00 78.06 90 MET A CA 1
ATOM 713 C C . MET A 1 90 ? -7.519 -12.273 -12.434 1.00 78.06 90 MET A C 1
ATOM 715 O O . MET A 1 90 ? -7.663 -11.959 -11.259 1.00 78.06 90 MET A O 1
ATOM 719 N N . ASP A 1 91 ? -8.379 -13.073 -13.073 1.00 80.44 91 ASP A N 1
ATOM 720 C CA . ASP A 1 91 ? -9.615 -13.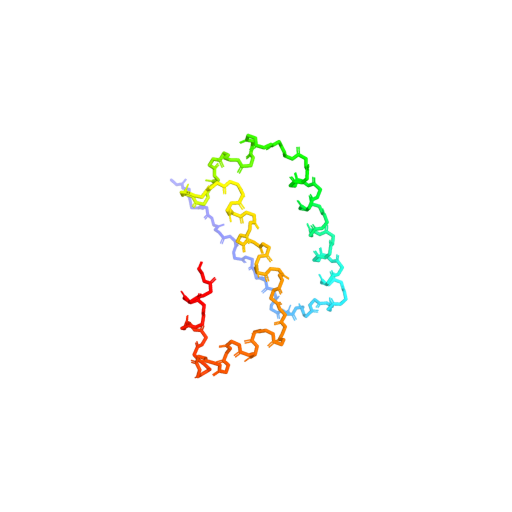598 -12.463 1.00 80.44 91 ASP A CA 1
ATOM 721 C C . ASP A 1 91 ? -9.353 -14.524 -11.260 1.00 80.44 91 ASP A C 1
ATOM 723 O O . ASP A 1 91 ? -10.218 -14.702 -10.411 1.00 80.44 91 ASP A O 1
ATOM 727 N N . ARG A 1 92 ? -8.170 -15.150 -11.188 1.00 75.12 92 ARG A N 1
ATOM 728 C CA . ARG A 1 92 ? -7.747 -15.998 -10.056 1.00 75.12 92 ARG A CA 1
ATOM 729 C C . ARG A 1 92 ? -7.020 -15.226 -8.959 1.00 75.12 92 ARG A C 1
ATOM 731 O O . ARG A 1 92 ? -6.827 -15.760 -7.866 1.00 75.12 92 ARG A O 1
ATOM 738 N N . ASP A 1 93 ? -6.540 -14.031 -9.283 1.00 68.50 93 ASP A N 1
ATOM 739 C CA . ASP A 1 93 ? -5.776 -13.179 -8.380 1.00 68.50 93 ASP A CA 1
ATOM 740 C C . ASP A 1 93 ? -6.667 -12.118 -7.716 1.00 68.50 93 ASP A C 1
ATOM 742 O O . ASP A 1 93 ? -6.278 -11.621 -6.656 1.00 68.50 93 ASP A O 1
ATOM 746 N N . ALA A 1 94 ? -7.828 -11.800 -8.300 1.00 59.12 94 ALA A N 1
ATOM 747 C CA . ALA A 1 94 ? -8.894 -10.993 -7.702 1.00 59.12 94 ALA A CA 1
ATOM 748 C C . ALA A 1 94 ? -9.545 -11.716 -6.513 1.00 59.12 94 ALA A C 1
ATOM 750 O O . ALA A 1 94 ? -9.678 -11.052 -5.460 1.00 59.12 94 ALA A O 1
#

Mean predicted aligned error: 11.83 Å

Foldseek 3Di:
DDDPDDPPPPPPDDPPPPPPVVVVVVVVVVVVVVVVVVVPDDPVQQQPDDPVPPDGVVRVVVLVVLVVPDDPVNVVVLCVVQVNPVVVSVVVSD